Protein AF-A0AAU0PU09-F1 (afdb_monomer)

Mean predicted aligned error: 15.28 Å

Structure (mmCIF, N/CA/C/O backbone):
data_AF-A0AAU0PU09-F1
#
_entry.id   AF-A0AAU0PU09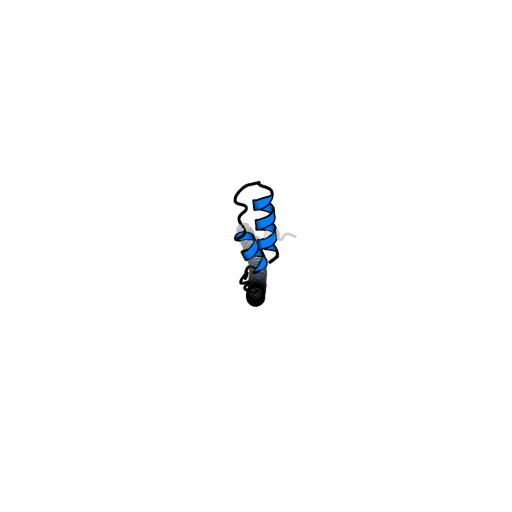-F1
#
loop_
_atom_site.group_PDB
_atom_site.id
_atom_site.type_symbol
_atom_site.label_atom_id
_atom_site.label_alt_id
_atom_site.label_comp_id
_atom_site.label_asym_id
_atom_site.label_entity_id
_atom_site.label_seq_id
_atom_site.pdbx_PDB_ins_code
_atom_site.Cartn_x
_atom_site.Cartn_y
_atom_site.Cartn_z
_atom_site.occupancy
_atom_site.B_iso_or_equiv
_atom_site.auth_seq_id
_atom_site.auth_comp_id
_atom_site.auth_asym_id
_atom_site.auth_atom_id
_atom_site.pdbx_PDB_model_num
ATOM 1 N N . MET A 1 1 ? 48.395 -7.691 -40.818 1.00 45.50 1 MET A N 1
ATOM 2 C CA . MET A 1 1 ? 47.029 -8.160 -41.136 1.00 45.50 1 MET A CA 1
ATOM 3 C C . MET A 1 1 ? 46.372 -7.124 -42.031 1.00 45.50 1 MET A C 1
ATOM 5 O O . MET A 1 1 ? 45.957 -6.083 -41.544 1.00 45.50 1 MET A O 1
ATOM 9 N N . ASP A 1 2 ? 46.322 -7.393 -43.334 1.00 53.97 2 ASP A N 1
ATOM 10 C CA . ASP A 1 2 ? 45.774 -6.508 -44.378 1.00 53.97 2 ASP A CA 1
ATOM 11 C C . ASP A 1 2 ? 44.240 -6.638 -44.518 1.00 53.97 2 ASP A C 1
ATOM 13 O O . ASP A 1 2 ? 43.684 -6.573 -45.609 1.00 53.97 2 ASP A O 1
ATOM 17 N N . PHE A 1 3 ? 43.523 -6.834 -43.407 1.00 58.06 3 PHE A N 1
ATOM 18 C CA . PHE A 1 3 ? 42.070 -7.064 -43.427 1.00 58.06 3 PHE A CA 1
ATOM 19 C C . PHE A 1 3 ? 41.285 -5.812 -43.859 1.00 58.06 3 PHE A C 1
ATOM 21 O O . PHE A 1 3 ? 40.222 -5.909 -44.459 1.00 58.06 3 PHE A O 1
ATOM 28 N N . LEU A 1 4 ? 41.849 -4.624 -43.617 1.00 60.91 4 LEU A N 1
ATOM 29 C CA . LEU A 1 4 ? 41.237 -3.333 -43.946 1.00 60.91 4 LEU A CA 1
ATOM 30 C C . LEU A 1 4 ? 41.338 -2.958 -45.433 1.00 60.91 4 LEU A C 1
ATOM 32 O O . LEU A 1 4 ? 40.610 -2.079 -45.877 1.00 60.91 4 LEU A O 1
ATOM 36 N N . LYS A 1 5 ? 42.204 -3.617 -46.218 1.00 60.94 5 LYS A N 1
ATOM 37 C CA . LYS A 1 5 ? 42.397 -3.294 -47.645 1.00 60.94 5 LYS A CA 1
ATOM 38 C C . LYS A 1 5 ? 41.320 -3.882 -48.567 1.00 60.94 5 LYS A C 1
ATOM 40 O O . LYS A 1 5 ? 41.292 -3.536 -49.742 1.00 60.94 5 LYS A O 1
ATOM 45 N N . PHE A 1 6 ? 40.450 -4.755 -48.053 1.00 61.41 6 PHE A N 1
ATOM 46 C CA . PHE A 1 6 ? 39.433 -5.465 -48.841 1.00 61.41 6 PHE A CA 1
ATOM 47 C C . PHE A 1 6 ? 38.018 -4.883 -48.742 1.00 61.41 6 PHE A C 1
ATOM 49 O O . PHE A 1 6 ? 37.146 -5.296 -49.503 1.00 61.41 6 PHE A O 1
ATOM 56 N N . PHE A 1 7 ? 37.765 -3.935 -47.837 1.00 67.38 7 PHE A N 1
ATOM 57 C CA . PHE A 1 7 ? 36.419 -3.406 -47.626 1.00 67.38 7 PHE A CA 1
ATOM 58 C C . PHE A 1 7 ? 36.235 -2.050 -48.306 1.00 67.38 7 PHE A C 1
ATOM 60 O O . PHE A 1 7 ? 36.926 -1.085 -47.987 1.00 67.38 7 PHE A O 1
ATOM 67 N N . ASP A 1 8 ? 35.263 -1.973 -49.220 1.00 82.94 8 ASP A N 1
ATOM 68 C CA . ASP A 1 8 ? 34.761 -0.702 -49.750 1.00 82.94 8 ASP A CA 1
ATOM 69 C C . ASP A 1 8 ? 34.268 0.174 -48.583 1.00 82.94 8 ASP A C 1
ATOM 71 O O . ASP A 1 8 ? 33.579 -0.310 -47.678 1.00 82.94 8 ASP A O 1
ATOM 75 N N . LEU A 1 9 ? 34.591 1.470 -48.620 1.00 83.88 9 LEU A N 1
ATOM 76 C CA . LEU A 1 9 ? 34.169 2.479 -47.647 1.00 83.88 9 LEU A CA 1
ATOM 77 C C . LEU A 1 9 ? 32.661 2.403 -47.369 1.00 83.88 9 LEU A C 1
ATOM 79 O O . LEU A 1 9 ? 32.238 2.526 -46.221 1.00 83.88 9 LEU A O 1
ATOM 83 N N . LYS A 1 10 ? 31.848 2.134 -48.401 1.00 85.31 10 LYS A N 1
ATOM 84 C CA . LYS A 1 10 ? 30.393 1.962 -48.259 1.00 85.31 10 LYS A CA 1
ATOM 85 C C . LYS A 1 10 ? 30.019 0.768 -47.382 1.00 85.31 10 LYS A C 1
ATOM 87 O O . LYS A 1 10 ? 29.096 0.868 -46.579 1.00 85.31 10 LYS A O 1
ATOM 92 N N . THR A 1 11 ? 30.751 -0.339 -47.505 1.00 87.44 11 THR A N 1
ATOM 93 C CA . THR A 1 11 ? 30.530 -1.552 -46.704 1.00 87.44 11 THR A CA 1
ATOM 94 C C . THR A 1 11 ? 30.875 -1.294 -45.241 1.00 87.44 11 THR A C 1
ATOM 96 O O . THR A 1 11 ? 30.099 -1.648 -44.357 1.00 87.44 11 THR A O 1
ATOM 99 N N . VAL A 1 12 ? 31.991 -0.606 -44.979 1.00 88.62 12 VAL A N 1
ATOM 100 C CA . VAL A 1 12 ? 32.384 -0.215 -43.614 1.00 88.62 12 VAL A CA 1
ATOM 101 C C . VAL A 1 12 ? 31.333 0.703 -42.985 1.00 88.62 12 VAL A C 1
ATOM 103 O O . VAL A 1 12 ? 30.924 0.483 -41.846 1.00 88.62 12 VAL A O 1
ATOM 106 N N . LEU A 1 13 ? 30.846 1.695 -43.737 1.00 89.31 13 LEU A N 1
ATOM 107 C CA . LEU A 1 13 ? 29.841 2.641 -43.253 1.00 89.31 13 LEU A CA 1
ATOM 108 C C . LEU A 1 13 ? 28.505 1.948 -42.941 1.00 89.31 13 LEU A C 1
ATOM 110 O O . LEU A 1 13 ? 27.882 2.240 -41.924 1.00 89.31 13 LEU A O 1
ATOM 114 N N . PHE A 1 14 ? 28.095 0.991 -43.777 1.00 91.75 14 PHE A N 1
ATOM 115 C CA . PHE A 1 14 ? 26.877 0.209 -43.569 1.00 91.75 14 PHE A CA 1
ATOM 116 C C . PHE A 1 14 ? 26.959 -0.677 -42.318 1.00 91.75 14 PHE A C 1
ATOM 118 O O . PHE A 1 14 ? 26.022 -0.705 -41.519 1.00 91.75 14 PHE A O 1
ATOM 125 N N . VAL A 1 15 ? 28.098 -1.344 -42.098 1.00 92.69 15 VAL A N 1
ATOM 126 C CA . VAL A 1 15 ? 28.332 -2.154 -40.890 1.00 92.69 15 VAL A CA 1
ATOM 127 C C . VAL A 1 15 ? 28.307 -1.286 -39.631 1.00 92.69 15 VAL A C 1
ATOM 129 O O . VAL A 1 15 ? 27.677 -1.668 -38.646 1.00 92.69 15 VAL A O 1
ATOM 132 N N . LEU A 1 16 ? 28.924 -0.100 -39.665 1.00 92.75 16 LEU A N 1
ATOM 133 C CA . LEU A 1 16 ? 28.877 0.846 -38.545 1.00 92.75 16 LEU A CA 1
ATOM 134 C C . LEU A 1 16 ? 27.449 1.305 -38.236 1.00 92.75 16 LEU A C 1
ATOM 136 O O . LEU A 1 16 ? 27.085 1.428 -37.068 1.00 92.75 16 LEU A O 1
ATOM 140 N N . LEU A 1 17 ? 26.630 1.520 -39.265 1.00 94.50 17 LEU A N 1
ATOM 141 C CA . LEU A 1 17 ? 25.247 1.962 -39.103 1.00 94.50 17 LEU A CA 1
ATOM 142 C C . LEU A 1 17 ? 24.374 0.861 -38.480 1.00 94.50 17 LEU A C 1
ATOM 144 O O . LEU A 1 17 ? 23.614 1.136 -37.553 1.00 94.50 17 LEU A O 1
ATOM 148 N N . ILE A 1 18 ? 24.548 -0.397 -38.902 1.00 95.38 18 ILE A N 1
ATOM 149 C CA . ILE A 1 18 ? 23.895 -1.555 -38.267 1.00 95.38 18 ILE A CA 1
ATOM 150 C C . ILE A 1 18 ? 24.351 -1.709 -36.814 1.00 95.38 18 ILE A C 1
ATOM 152 O O . ILE A 1 18 ? 23.517 -1.904 -35.930 1.00 95.38 18 ILE A O 1
ATOM 156 N N . ALA A 1 19 ? 25.655 -1.590 -36.551 1.00 94.94 19 ALA A N 1
ATOM 157 C CA . ALA A 1 19 ? 26.189 -1.680 -35.197 1.00 94.94 19 ALA A CA 1
ATOM 158 C C . ALA A 1 19 ? 25.589 -0.592 -34.290 1.00 94.94 19 ALA A C 1
ATOM 160 O O . ALA A 1 19 ? 25.104 -0.904 -33.202 1.00 94.94 19 ALA A O 1
ATOM 161 N N . ALA A 1 20 ? 25.520 0.657 -34.761 1.00 95.31 20 ALA A N 1
ATOM 162 C CA . ALA A 1 20 ? 24.903 1.757 -34.023 1.00 95.31 20 ALA A CA 1
ATOM 163 C C . ALA A 1 20 ? 23.414 1.503 -33.735 1.00 95.31 20 ALA A C 1
ATOM 165 O O . ALA A 1 20 ? 22.979 1.653 -32.593 1.00 95.31 20 ALA A O 1
ATOM 166 N N . LEU A 1 21 ? 22.642 1.054 -34.732 1.00 95.25 21 LEU A N 1
ATOM 167 C CA . LEU A 1 21 ? 21.227 0.715 -34.547 1.00 95.25 21 LEU A CA 1
ATOM 168 C C . LEU A 1 21 ? 21.044 -0.422 -33.538 1.00 95.25 21 LEU A C 1
ATOM 170 O O . LEU A 1 21 ? 20.203 -0.318 -32.648 1.00 95.25 21 LEU A O 1
ATOM 174 N N . SER A 1 22 ? 21.865 -1.471 -33.625 1.00 93.81 22 SER A N 1
ATOM 175 C CA . SER A 1 22 ? 21.796 -2.605 -32.700 1.00 93.81 22 SER A CA 1
ATOM 176 C C . SER A 1 22 ? 22.088 -2.203 -31.249 1.00 93.81 22 SER A C 1
ATOM 178 O O . SER A 1 22 ? 21.373 -2.635 -30.346 1.00 93.81 22 SER A O 1
ATOM 180 N N . LEU A 1 23 ? 23.065 -1.315 -31.020 1.00 95.06 23 LEU A N 1
ATOM 181 C CA . LEU A 1 23 ? 23.370 -0.773 -29.692 1.00 95.06 23 LEU A CA 1
ATOM 182 C C . LEU A 1 23 ? 22.215 0.066 -29.135 1.00 95.06 23 LEU A C 1
ATOM 184 O O . LEU A 1 23 ? 21.861 -0.086 -27.965 1.00 95.06 23 LEU A O 1
ATOM 188 N N . ILE A 1 24 ? 21.596 0.911 -29.966 1.00 95.06 24 ILE A N 1
ATOM 189 C CA . ILE A 1 24 ? 20.438 1.722 -29.564 1.00 95.06 24 ILE A CA 1
ATOM 190 C C . ILE A 1 24 ? 19.260 0.816 -29.189 1.00 95.06 24 ILE A C 1
ATOM 192 O O . ILE A 1 24 ? 18.685 0.978 -28.112 1.00 95.06 24 ILE A O 1
ATOM 196 N N . SER A 1 25 ? 18.928 -0.167 -30.031 1.00 93.75 25 SER A N 1
ATOM 197 C CA . SER A 1 25 ? 17.838 -1.112 -29.761 1.00 93.75 25 SER A CA 1
ATOM 198 C C . SER A 1 25 ? 18.088 -1.947 -28.504 1.00 93.75 25 SER A C 1
ATOM 200 O O . SER A 1 25 ? 17.162 -2.176 -27.726 1.00 93.75 25 SER A O 1
ATOM 202 N N . PHE A 1 26 ? 19.332 -2.373 -28.268 1.00 93.94 26 PHE A N 1
ATOM 203 C CA . PHE A 1 26 ? 19.699 -3.101 -27.055 1.00 93.94 26 PHE A CA 1
ATOM 204 C C . PHE A 1 26 ? 19.544 -2.233 -25.800 1.00 93.94 26 PHE A C 1
ATOM 206 O O . PHE A 1 26 ? 18.934 -2.671 -24.824 1.00 93.94 26 PHE A O 1
ATOM 213 N N . SER A 1 27 ? 20.029 -0.987 -25.848 1.00 93.00 27 SER A N 1
ATOM 214 C CA . SER A 1 27 ? 19.882 -0.021 -24.754 1.00 93.00 27 SER A CA 1
ATOM 215 C C . SER A 1 27 ? 18.407 0.205 -24.405 1.00 93.00 27 SER A C 1
ATOM 217 O O . SER A 1 27 ? 18.001 -0.007 -23.262 1.00 93.00 27 SER A O 1
ATOM 219 N N . GLN A 1 28 ? 17.572 0.493 -25.408 1.00 94.75 28 GLN A N 1
ATOM 220 C CA . GLN A 1 28 ? 16.128 0.674 -25.220 1.00 94.75 28 GLN A CA 1
ATOM 221 C C . GLN A 1 28 ? 15.453 -0.578 -24.653 1.00 94.75 28 GLN A C 1
ATOM 223 O O . GLN A 1 28 ? 14.629 -0.488 -23.746 1.00 94.75 28 GLN A O 1
ATOM 228 N N . SER A 1 29 ? 15.816 -1.767 -25.146 1.00 94.75 29 SER A N 1
ATOM 229 C CA . SER A 1 29 ? 15.273 -3.020 -24.618 1.00 94.75 29 SER A CA 1
ATOM 230 C C . SER A 1 29 ? 15.638 -3.233 -23.147 1.00 94.75 29 SER A C 1
ATOM 232 O O . SER A 1 29 ? 14.832 -3.793 -22.401 1.00 94.75 29 SER A O 1
ATOM 234 N N . SER A 1 30 ? 16.839 -2.822 -22.732 1.00 93.31 30 SER A N 1
ATOM 235 C CA . SER A 1 30 ? 17.276 -2.926 -21.339 1.00 93.31 30 SER A CA 1
ATOM 236 C C . SER A 1 30 ? 16.495 -1.972 -20.432 1.00 93.31 30 SER A C 1
ATOM 238 O O . SER A 1 30 ? 16.011 -2.389 -19.382 1.00 93.31 30 SER A O 1
ATOM 240 N N . GLU A 1 31 ? 16.267 -0.739 -20.885 1.00 95.62 31 GLU A N 1
ATOM 241 C CA . GLU A 1 31 ? 15.502 0.275 -20.157 1.00 95.62 31 GLU A CA 1
ATOM 242 C C . GLU A 1 31 ? 14.030 -0.130 -20.006 1.00 95.62 31 GLU A C 1
ATOM 244 O O . GLU A 1 31 ? 13.481 -0.090 -18.906 1.00 95.62 31 GLU A O 1
ATOM 249 N N . ILE A 1 32 ? 13.409 -0.632 -21.081 1.00 95.94 32 ILE A N 1
ATOM 250 C CA . ILE A 1 32 ? 12.037 -1.162 -21.052 1.00 95.94 32 ILE A CA 1
ATOM 251 C C . ILE A 1 32 ? 11.911 -2.300 -20.039 1.00 95.94 32 ILE A C 1
ATOM 253 O O . ILE A 1 32 ? 10.909 -2.384 -19.326 1.00 95.94 32 ILE A O 1
ATOM 257 N N . LYS A 1 33 ? 12.909 -3.189 -19.970 1.00 96.25 33 LYS A N 1
ATOM 258 C CA . LYS A 1 33 ? 12.903 -4.294 -19.012 1.00 96.25 33 LYS A CA 1
ATOM 259 C C . LYS A 1 33 ? 12.966 -3.774 -17.576 1.00 96.25 33 LYS A C 1
ATOM 261 O O . LYS A 1 33 ? 12.119 -4.160 -16.776 1.00 96.25 33 LYS A O 1
ATOM 266 N N . THR A 1 34 ? 13.889 -2.862 -17.281 1.00 96.56 34 THR A N 1
ATOM 267 C CA . THR A 1 34 ? 14.012 -2.242 -15.953 1.00 96.56 34 THR A CA 1
ATOM 268 C C . THR A 1 34 ? 12.717 -1.548 -15.538 1.00 96.56 34 THR A C 1
ATOM 270 O O . THR A 1 34 ? 12.185 -1.833 -14.469 1.00 96.56 34 THR A O 1
ATOM 273 N N . LEU A 1 35 ? 12.137 -0.722 -16.415 1.00 97.31 35 LEU A N 1
ATOM 274 C CA . LEU A 1 35 ? 10.870 -0.035 -16.145 1.00 97.31 35 LEU A CA 1
ATOM 275 C C . LEU A 1 35 ? 9.711 -1.013 -15.921 1.00 97.31 35 LEU A C 1
ATOM 277 O O . LEU A 1 35 ? 8.830 -0.769 -15.094 1.00 97.31 35 LEU A O 1
ATOM 281 N N . LYS A 1 36 ? 9.688 -2.137 -16.646 1.00 97.25 36 LYS A N 1
ATOM 282 C CA . LYS A 1 36 ? 8.681 -3.184 -16.452 1.00 97.25 36 LYS A CA 1
ATOM 283 C C . LYS A 1 36 ? 8.827 -3.848 -15.082 1.00 97.25 36 LYS A C 1
ATOM 285 O O . LYS A 1 36 ? 7.816 -4.033 -14.406 1.00 97.25 36 LYS A O 1
ATOM 290 N N . ASP A 1 37 ? 10.050 -4.167 -14.674 1.00 96.94 37 ASP A N 1
ATOM 291 C CA . ASP A 1 37 ? 10.335 -4.798 -13.382 1.00 96.94 37 ASP A CA 1
ATOM 292 C C . ASP A 1 37 ? 10.019 -3.839 -12.215 1.00 96.94 37 ASP A C 1
ATOM 294 O O . ASP A 1 37 ? 9.369 -4.227 -11.238 1.00 96.94 37 ASP A O 1
ATOM 298 N N . GLU A 1 38 ? 10.362 -2.553 -12.347 1.00 97.69 38 GLU A N 1
ATOM 299 C CA . GLU A 1 38 ? 9.989 -1.501 -11.391 1.00 97.69 38 GLU A CA 1
ATOM 300 C C . GLU A 1 38 ? 8.470 -1.320 -11.294 1.00 97.69 38 GLU A C 1
ATOM 302 O O . GLU A 1 38 ? 7.917 -1.209 -10.192 1.00 97.69 38 GLU A O 1
ATOM 307 N N . LYS A 1 39 ? 7.768 -1.341 -12.434 1.00 97.25 39 LYS A N 1
ATOM 308 C CA . LYS A 1 39 ? 6.304 -1.263 -12.475 1.00 97.25 39 LYS A CA 1
ATOM 309 C C . LYS A 1 39 ? 5.662 -2.451 -11.764 1.00 97.25 39 LYS A C 1
ATOM 311 O O . LYS A 1 39 ? 4.730 -2.246 -10.988 1.00 97.25 39 LYS A O 1
ATOM 316 N N . ILE A 1 40 ? 6.141 -3.672 -12.012 1.00 97.75 40 ILE A N 1
ATOM 317 C CA . ILE A 1 40 ? 5.637 -4.884 -11.348 1.00 97.75 40 ILE A CA 1
ATOM 318 C C . ILE A 1 40 ? 5.845 -4.772 -9.837 1.00 97.75 40 ILE A C 1
ATOM 320 O O . ILE A 1 40 ? 4.884 -4.885 -9.081 1.00 97.75 40 ILE A O 1
ATOM 324 N N . THR A 1 41 ? 7.060 -4.429 -9.408 1.00 97.88 41 THR A N 1
ATOM 325 C CA . THR A 1 41 ? 7.394 -4.238 -7.987 1.00 97.88 41 THR A CA 1
ATOM 326 C C . THR A 1 41 ? 6.491 -3.189 -7.328 1.00 97.88 41 THR A C 1
ATOM 328 O O . THR A 1 41 ? 6.039 -3.350 -6.193 1.00 97.88 41 THR A O 1
ATOM 331 N N . THR A 1 42 ? 6.212 -2.093 -8.034 1.00 97.88 42 THR A N 1
ATOM 332 C CA . THR A 1 42 ? 5.340 -1.019 -7.541 1.00 97.88 42 THR A CA 1
ATOM 333 C C . THR A 1 42 ? 3.891 -1.487 -7.413 1.00 97.88 42 THR A C 1
ATOM 335 O O . THR A 1 42 ? 3.248 -1.202 -6.403 1.00 97.88 42 THR A O 1
ATOM 338 N N . LEU A 1 43 ? 3.384 -2.249 -8.387 1.00 97.94 43 LEU A N 1
ATOM 339 C CA . LEU A 1 43 ? 2.041 -2.830 -8.336 1.00 97.94 43 LEU A CA 1
ATOM 340 C C . LEU A 1 43 ? 1.894 -3.835 -7.189 1.00 97.94 43 LEU A C 1
ATOM 342 O O . LEU A 1 43 ? 0.896 -3.799 -6.477 1.00 97.94 43 LEU A O 1
ATOM 346 N N . GLU A 1 44 ? 2.893 -4.685 -6.959 1.00 97.88 44 GLU A N 1
ATOM 347 C CA . GLU A 1 44 ? 2.890 -5.626 -5.834 1.00 97.88 44 GLU A CA 1
ATOM 348 C C . GLU A 1 44 ? 2.839 -4.901 -4.483 1.00 97.88 44 GLU A C 1
ATOM 350 O O . GLU A 1 44 ? 2.050 -5.264 -3.606 1.00 97.88 44 GLU A O 1
ATOM 355 N N . LYS A 1 45 ? 3.631 -3.830 -4.325 1.00 97.88 45 LYS A N 1
ATOM 356 C CA . LYS A 1 45 ? 3.591 -2.979 -3.126 1.00 97.88 45 LYS A CA 1
ATOM 357 C C . LYS A 1 45 ? 2.230 -2.313 -2.944 1.00 97.88 45 LYS A C 1
ATOM 359 O O . LYS A 1 45 ? 1.739 -2.262 -1.818 1.00 97.88 45 LYS A O 1
ATOM 364 N N . LEU A 1 46 ? 1.621 -1.831 -4.028 1.00 97.81 46 LEU A N 1
ATOM 365 C CA . LEU A 1 46 ? 0.298 -1.213 -3.989 1.00 97.81 46 LEU A CA 1
ATOM 366 C C . LEU A 1 46 ? -0.763 -2.216 -3.523 1.00 97.81 46 LEU A C 1
ATOM 368 O O . LEU A 1 46 ? -1.463 -1.946 -2.553 1.00 97.81 46 LEU A O 1
ATOM 372 N N . VAL A 1 47 ? -0.817 -3.401 -4.140 1.00 98.06 47 VAL A N 1
ATOM 373 C CA . VAL A 1 47 ? -1.767 -4.464 -3.767 1.00 98.06 47 VAL A CA 1
ATOM 374 C C . VAL A 1 47 ? -1.590 -4.875 -2.306 1.00 98.06 47 VAL A C 1
ATOM 376 O O . VAL A 1 47 ? -2.573 -5.031 -1.580 1.00 98.06 47 VAL A O 1
ATOM 379 N N . LYS A 1 48 ? -0.344 -5.021 -1.843 1.00 98.00 48 LYS A N 1
ATOM 380 C CA . LYS A 1 48 ? -0.062 -5.334 -0.438 1.00 98.00 48 LYS A CA 1
ATOM 381 C C . LYS A 1 48 ? -0.562 -4.230 0.500 1.00 98.00 48 LYS A C 1
ATOM 383 O O . LYS A 1 48 ? -1.225 -4.536 1.488 1.00 98.00 48 LYS A O 1
ATOM 388 N N . SER A 1 49 ? -0.284 -2.969 0.171 1.00 97.50 49 SER A N 1
ATOM 389 C CA . SER A 1 49 ? -0.731 -1.809 0.951 1.00 97.50 49 SER A CA 1
ATOM 390 C C . SER A 1 49 ? -2.259 -1.734 1.033 1.00 97.50 49 SER A C 1
ATOM 392 O O . SER A 1 49 ? -2.816 -1.568 2.114 1.00 97.50 49 SER A O 1
ATOM 394 N N . GLU A 1 50 ? -2.964 -1.960 -0.079 1.00 98.00 50 GLU A N 1
ATOM 395 C CA . GLU A 1 50 ? -4.431 -2.002 -0.102 1.00 98.00 50 GLU A CA 1
ATOM 396 C C . GLU A 1 50 ? -5.000 -3.120 0.782 1.00 98.00 50 GLU A C 1
ATOM 398 O O . GLU A 1 50 ? -5.998 -2.926 1.480 1.00 98.00 50 GLU A O 1
ATOM 403 N N . GLN A 1 51 ? -4.374 -4.300 0.782 1.00 97.81 51 GLN A N 1
ATOM 404 C CA . GLN A 1 51 ? -4.783 -5.404 1.652 1.00 97.81 51 GLN A CA 1
ATOM 405 C C . GLN A 1 51 ? -4.557 -5.087 3.134 1.00 97.81 51 GLN A C 1
ATOM 407 O O . GLN A 1 51 ? 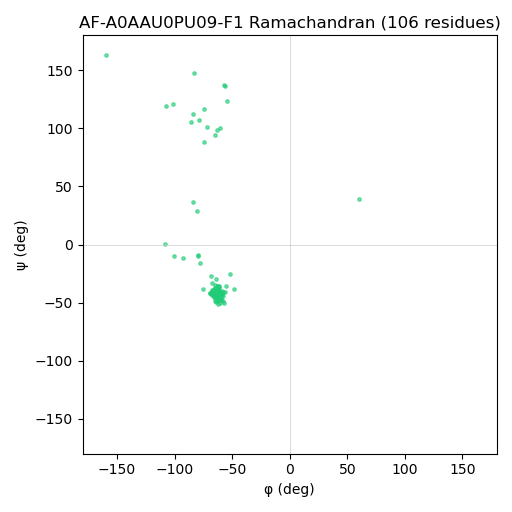-5.401 -5.414 3.971 1.00 97.81 51 GLN A O 1
ATOM 412 N N . GLU A 1 52 ? -3.426 -4.469 3.473 1.00 97.94 52 GLU A N 1
ATOM 413 C CA . GLU A 1 52 ? -3.122 -4.034 4.839 1.00 97.94 52 GLU A CA 1
ATOM 414 C C . GLU A 1 52 ? -4.083 -2.933 5.302 1.00 97.94 52 GLU A C 1
ATOM 416 O O . GLU A 1 52 ? -4.595 -3.009 6.422 1.00 97.94 52 GLU A O 1
ATOM 421 N N . LEU A 1 53 ? -4.417 -1.984 4.423 1.00 98.12 53 LEU A N 1
ATOM 422 C CA . LEU A 1 53 ? -5.392 -0.931 4.695 1.00 98.12 53 LEU A CA 1
ATOM 423 C C . LEU A 1 53 ? -6.780 -1.512 4.985 1.00 98.12 53 LEU A C 1
ATOM 425 O O . LEU A 1 53 ? -7.363 -1.189 6.017 1.00 98.12 53 LEU A O 1
ATOM 429 N N . LYS A 1 54 ? -7.269 -2.441 4.153 1.00 97.81 54 LYS A N 1
ATOM 430 C CA . LYS A 1 54 ? -8.558 -3.120 4.383 1.00 97.81 54 LYS A CA 1
ATOM 431 C C . LYS A 1 54 ? -8.595 -3.868 5.716 1.00 97.81 54 LYS A C 1
ATOM 433 O O . LYS A 1 54 ? -9.604 -3.846 6.416 1.00 97.81 54 LYS A O 1
ATOM 438 N N . LYS A 1 55 ? -7.494 -4.528 6.094 1.00 97.75 55 LYS A N 1
ATOM 439 C CA . LYS A 1 55 ? -7.381 -5.193 7.404 1.00 97.75 55 LYS A CA 1
ATOM 440 C C . LYS A 1 55 ? -7.405 -4.189 8.556 1.00 97.75 55 LYS A C 1
ATOM 442 O O . LYS A 1 55 ? -7.994 -4.482 9.594 1.00 97.75 55 LYS A O 1
ATOM 447 N N . CYS A 1 56 ? -6.752 -3.041 8.392 1.00 97.81 56 CYS A N 1
ATOM 448 C CA . CYS A 1 56 ? -6.758 -1.969 9.382 1.00 97.81 56 CYS A CA 1
ATOM 449 C C . CYS A 1 56 ? -8.170 -1.399 9.562 1.00 97.81 56 CYS A C 1
ATOM 451 O O . CYS A 1 56 ? -8.671 -1.349 10.680 1.00 97.81 56 CYS A O 1
ATOM 453 N N . GLU A 1 57 ? -8.841 -1.072 8.458 1.00 98.12 57 GLU A N 1
ATOM 454 C CA . GLU A 1 57 ? -10.207 -0.549 8.452 1.00 98.12 57 GLU A CA 1
ATOM 455 C C . GLU A 1 57 ? -11.191 -1.514 9.129 1.00 98.12 57 GLU A C 1
ATOM 457 O O . GLU A 1 57 ? -11.969 -1.104 9.988 1.00 98.12 57 GLU A O 1
ATOM 462 N N . ALA A 1 58 ?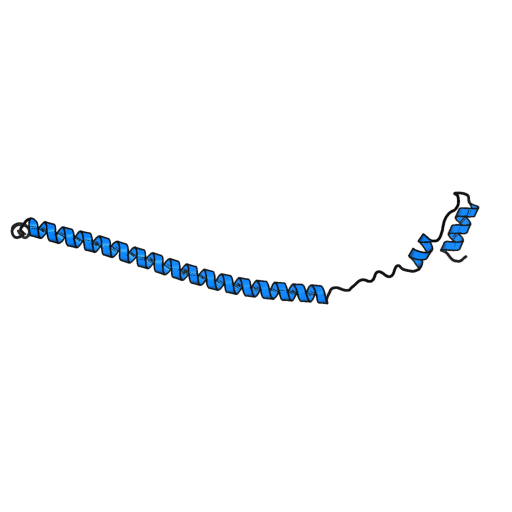 -11.095 -2.815 8.834 1.00 97.69 58 ALA A N 1
ATOM 463 C CA . ALA A 1 58 ? -11.910 -3.832 9.496 1.00 97.69 58 ALA A CA 1
ATOM 464 C C . ALA A 1 58 ? -11.702 -3.852 11.022 1.00 97.69 58 ALA A C 1
ATOM 466 O O . ALA A 1 58 ? -12.674 -3.916 11.773 1.00 97.69 58 ALA A O 1
ATOM 467 N N . LYS A 1 59 ? -10.450 -3.747 11.489 1.00 97.50 59 LYS A N 1
ATOM 468 C CA . LYS A 1 59 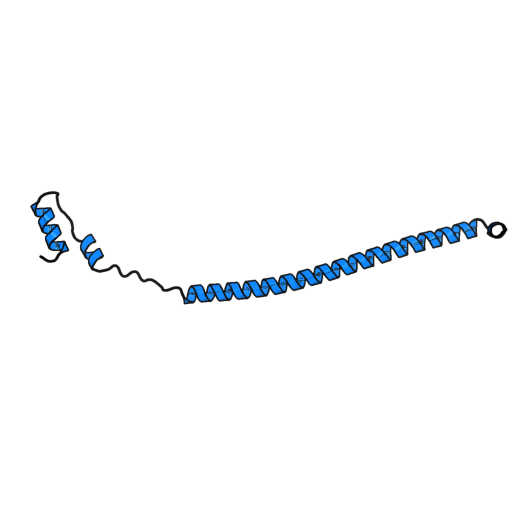? -10.135 -3.698 12.926 1.00 97.50 59 LYS A CA 1
ATOM 469 C C . LYS A 1 59 ? -10.636 -2.422 13.594 1.00 97.50 59 LYS A C 1
ATOM 471 O O . LYS A 1 59 ? -11.129 -2.492 14.715 1.00 97.50 59 LYS A O 1
ATOM 476 N N . VAL A 1 60 ? -10.511 -1.273 12.930 1.00 97.81 60 VAL A N 1
ATOM 477 C CA . VAL A 1 60 ? -11.027 0.005 13.445 1.00 97.81 60 VAL A CA 1
ATOM 478 C C . VAL A 1 60 ? -12.546 -0.061 13.585 1.00 97.81 60 VAL A C 1
ATOM 480 O O . VAL A 1 60 ? -13.079 0.308 14.627 1.00 97.81 60 VAL A O 1
ATOM 483 N N . ASN A 1 61 ? -13.241 -0.606 12.585 1.00 97.50 61 ASN A N 1
ATOM 484 C CA . ASN A 1 61 ? -14.690 -0.788 12.649 1.00 97.50 61 ASN A CA 1
ATOM 485 C C . ASN A 1 61 ? -15.103 -1.735 13.785 1.00 97.50 61 ASN A C 1
ATOM 487 O O . ASN A 1 61 ? -16.021 -1.412 14.534 1.00 97.50 61 ASN A O 1
ATOM 491 N N . GLU A 1 62 ? -14.395 -2.854 13.968 1.00 97.19 62 GLU A N 1
ATOM 492 C CA 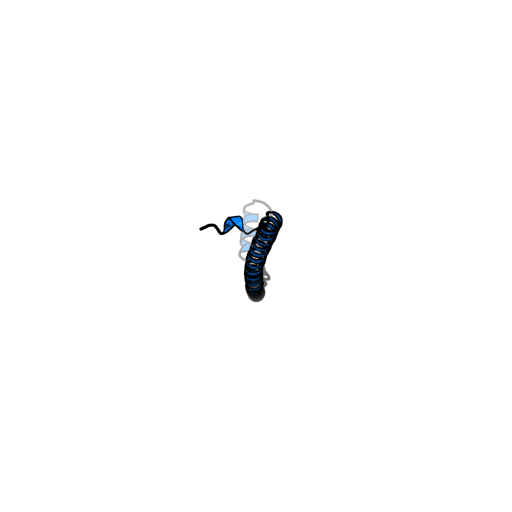. GLU A 1 62 ? -14.625 -3.771 15.094 1.00 97.19 62 GLU A CA 1
ATOM 493 C C . GLU A 1 62 ? -14.421 -3.073 16.451 1.00 97.19 62 GLU A C 1
ATOM 495 O O . GLU A 1 62 ? -15.216 -3.247 17.374 1.00 97.19 62 GLU A O 1
ATOM 500 N N . GLN A 1 63 ? -13.366 -2.264 16.588 1.00 96.69 63 GLN A N 1
ATOM 501 C CA . GLN A 1 63 ? -13.101 -1.504 17.811 1.00 96.69 63 GLN A CA 1
ATOM 502 C C . GLN A 1 63 ? -14.187 -0.463 18.085 1.00 96.69 63 GLN A C 1
ATOM 504 O O . GLN A 1 63 ? -14.648 -0.363 19.219 1.00 96.69 63 GLN A O 1
ATOM 509 N N . ASN A 1 64 ? -14.629 0.268 17.061 1.00 96.19 64 ASN A N 1
ATOM 510 C CA . ASN A 1 64 ? -15.692 1.261 17.193 1.00 96.19 64 ASN A CA 1
ATOM 511 C C . ASN A 1 64 ? -17.015 0.620 17.625 1.00 96.19 64 ASN A C 1
ATOM 513 O O . ASN A 1 64 ? -17.684 1.151 18.506 1.00 96.19 64 ASN A O 1
ATOM 517 N N . GLN A 1 65 ? -17.359 -0.546 17.070 1.00 95.00 65 GLN A N 1
ATOM 518 C CA . GLN A 1 65 ? -18.534 -1.306 17.509 1.00 95.00 65 GLN A CA 1
ATOM 519 C C . GLN A 1 65 ? -18.432 -1.689 18.986 1.00 95.00 65 GLN A C 1
ATOM 521 O O . GLN A 1 65 ? -19.345 -1.406 19.752 1.00 95.00 65 GLN A O 1
ATOM 526 N N . LYS A 1 66 ? -17.286 -2.229 19.420 1.00 93.62 66 LYS A N 1
ATOM 527 C CA . LYS A 1 66 ? -17.072 -2.564 20.837 1.00 93.62 66 LYS A CA 1
ATOM 528 C C . LYS A 1 66 ? -17.152 -1.344 21.754 1.00 93.62 66 LYS A C 1
ATOM 530 O O . LYS A 1 66 ? -17.605 -1.476 22.884 1.00 93.62 66 LYS A O 1
ATOM 535 N N . ILE A 1 67 ? -16.688 -0.176 21.306 1.00 92.75 67 ILE A N 1
ATOM 536 C CA . ILE A 1 67 ? -16.801 1.071 22.076 1.00 92.75 67 ILE A CA 1
ATOM 537 C C . ILE A 1 67 ? -18.270 1.448 22.267 1.00 92.75 67 ILE A C 1
ATOM 539 O O . ILE A 1 67 ? -18.653 1.767 23.389 1.00 92.75 67 ILE A O 1
ATOM 543 N N . GLU A 1 68 ? -19.085 1.383 21.212 1.00 90.94 68 GLU A N 1
ATOM 544 C CA . GLU A 1 68 ? -20.525 1.639 21.327 1.00 90.94 68 GLU A CA 1
ATOM 545 C C . GLU A 1 68 ? -21.227 0.577 22.190 1.00 90.94 68 GLU A C 1
ATOM 547 O O . GLU A 1 68 ? -22.048 0.939 23.024 1.00 90.94 68 GLU A O 1
ATOM 552 N N . ASP A 1 69 ? -20.848 -0.701 22.103 1.00 88.56 69 ASP A N 1
ATOM 553 C CA . ASP A 1 69 ? -21.402 -1.757 22.968 1.00 88.56 69 ASP A CA 1
ATOM 554 C C . ASP A 1 69 ? -21.035 -1.561 24.453 1.00 88.56 69 ASP A C 1
ATOM 556 O O . ASP A 1 69 ? -21.814 -1.880 25.351 1.00 88.56 69 ASP A O 1
ATOM 560 N N . MET A 1 70 ? -19.835 -1.039 24.733 1.00 86.06 70 MET A N 1
ATOM 561 C CA . MET A 1 70 ? -19.379 -0.709 26.091 1.00 86.06 70 MET A CA 1
ATOM 562 C C . MET A 1 70 ? -19.929 0.624 26.602 1.00 86.06 70 MET A C 1
ATOM 564 O O . MET A 1 70 ? -19.750 0.957 27.779 1.00 86.06 70 MET A O 1
ATOM 568 N N . LYS A 1 71 ? -20.563 1.415 25.736 1.00 84.56 71 LYS A N 1
ATOM 569 C CA . LYS A 1 71 ? -21.110 2.713 26.096 1.00 84.56 71 LYS A CA 1
ATOM 570 C C . LYS A 1 71 ? -22.332 2.502 26.975 1.00 84.56 71 LYS A C 1
ATOM 572 O O . LYS A 1 71 ? -23.433 2.217 26.521 1.00 84.56 71 LYS A O 1
ATOM 577 N N . VAL A 1 72 ? -22.129 2.667 28.272 1.00 78.94 72 VAL A N 1
ATOM 578 C CA . VAL A 1 72 ? -23.230 2.730 29.224 1.00 78.94 72 VAL A CA 1
ATOM 579 C C . VAL A 1 72 ? -23.886 4.097 29.065 1.00 78.94 72 VAL A C 1
ATOM 581 O O . VAL A 1 72 ? -23.253 5.124 29.321 1.00 78.94 72 VAL A O 1
ATOM 584 N N . GLU A 1 73 ? -25.151 4.122 28.645 1.00 67.06 73 GLU A N 1
ATOM 585 C CA . GLU A 1 73 ? -25.974 5.323 28.756 1.00 67.06 73 GLU A CA 1
ATOM 586 C C . GLU A 1 73 ? -26.140 5.647 30.239 1.00 67.06 73 GLU A C 1
ATOM 588 O O . GLU A 1 73 ? -26.953 5.061 30.955 1.00 67.06 73 GLU A O 1
ATOM 593 N N . VAL A 1 74 ? -25.325 6.577 30.732 1.00 63.09 74 VAL A N 1
ATOM 594 C CA . VAL A 1 74 ? -25.517 7.132 32.064 1.00 63.09 74 VAL A CA 1
ATOM 595 C C . VAL A 1 74 ? -26.710 8.075 31.972 1.00 63.09 74 VAL A C 1
ATOM 597 O O . VAL A 1 74 ? -26.560 9.274 31.740 1.00 63.09 74 VAL A O 1
ATOM 600 N N . THR A 1 75 ? -27.917 7.545 32.161 1.00 62.41 75 THR A N 1
ATOM 601 C CA . THR A 1 75 ? -29.035 8.379 32.597 1.00 62.41 75 THR A CA 1
ATOM 602 C C . THR A 1 75 ? -28.672 8.871 33.989 1.00 62.41 75 THR A C 1
ATOM 604 O O . THR A 1 75 ? -28.842 8.153 34.976 1.00 62.41 75 THR A O 1
ATOM 607 N N . TYR A 1 76 ? -28.079 10.061 34.069 1.00 64.44 76 TYR A N 1
ATOM 608 C CA . TYR A 1 76 ? -27.837 10.721 35.341 1.00 64.44 76 TYR A CA 1
ATOM 609 C C . TYR A 1 76 ? -29.193 10.957 36.010 1.00 64.44 76 TYR A C 1
ATOM 611 O O . TYR A 1 76 ? -29.933 11.871 35.651 1.00 64.44 76 TYR A O 1
ATOM 619 N N . ILE A 1 77 ? -29.539 10.090 36.958 1.00 65.62 77 ILE A N 1
ATOM 620 C CA . ILE A 1 77 ? -30.630 10.335 37.889 1.00 65.62 77 ILE A CA 1
ATOM 621 C C . ILE A 1 77 ? -30.001 11.137 39.018 1.00 65.62 77 ILE A C 1
ATOM 623 O O . ILE A 1 77 ? -29.220 10.597 39.803 1.00 65.62 77 ILE A O 1
ATOM 627 N N . GLU A 1 78 ? -30.295 12.436 39.057 1.00 65.38 78 GLU A N 1
ATOM 628 C CA . GLU A 1 78 ? -29.827 13.301 40.132 1.00 65.38 78 GLU A CA 1
ATOM 629 C C . GLU A 1 78 ? -30.256 12.696 41.480 1.00 65.38 78 GLU A C 1
ATOM 631 O O . GLU A 1 78 ? -31.444 12.424 41.682 1.00 65.38 78 GLU A O 1
ATOM 636 N N . PRO A 1 79 ? -29.318 12.422 42.404 1.00 72.19 79 PRO A N 1
ATOM 637 C CA . PRO A 1 79 ? -29.668 11.903 43.714 1.00 72.19 79 PRO A CA 1
ATOM 638 C C . PRO A 1 79 ? -30.660 12.846 44.398 1.00 72.19 79 PRO A C 1
ATOM 640 O O . PRO A 1 79 ? -30.444 14.058 44.426 1.00 72.19 79 PRO A O 1
ATOM 643 N N . LYS A 1 80 ? -31.709 12.296 45.025 1.00 67.94 80 LYS A N 1
ATOM 644 C CA . LYS A 1 80 ? -32.714 13.082 45.773 1.00 67.94 80 LYS A CA 1
ATOM 645 C C . LYS A 1 80 ? -32.094 14.028 46.812 1.00 67.94 80 LYS A C 1
ATOM 647 O O . LYS A 1 80 ? -32.691 15.041 47.157 1.00 67.94 80 LYS A O 1
ATOM 652 N N . SER A 1 81 ? -30.896 13.714 47.311 1.00 67.81 81 SER A N 1
ATOM 653 C CA . SER A 1 81 ? -30.128 14.587 48.204 1.00 67.81 81 SER A CA 1
ATOM 654 C C . SER A 1 81 ? -29.692 15.894 47.536 1.00 67.81 81 SER A C 1
ATOM 656 O O . SER A 1 81 ? -29.740 16.935 48.180 1.00 67.81 81 SER A O 1
ATOM 658 N N . ILE A 1 82 ? -29.315 15.869 46.254 1.00 69.06 82 ILE A N 1
ATOM 659 C CA . ILE A 1 82 ? -28.921 17.062 45.492 1.00 69.06 82 ILE A CA 1
ATOM 660 C C . ILE A 1 82 ? -30.156 17.889 45.113 1.00 69.06 82 ILE A C 1
ATOM 662 O O . ILE A 1 82 ? -30.134 19.112 45.227 1.00 69.06 82 ILE A O 1
ATOM 666 N N . GLU A 1 83 ? -31.265 17.236 44.754 1.00 68.12 83 GLU A N 1
ATOM 667 C CA . GLU A 1 83 ? -32.555 17.907 44.532 1.00 68.12 83 GLU A CA 1
ATOM 668 C C . GLU A 1 83 ? -33.041 18.638 45.797 1.00 68.12 83 GLU A C 1
ATOM 670 O O . GLU A 1 83 ? -33.470 19.790 45.736 1.00 68.12 83 GLU A O 1
ATOM 675 N N . LYS A 1 84 ? -32.8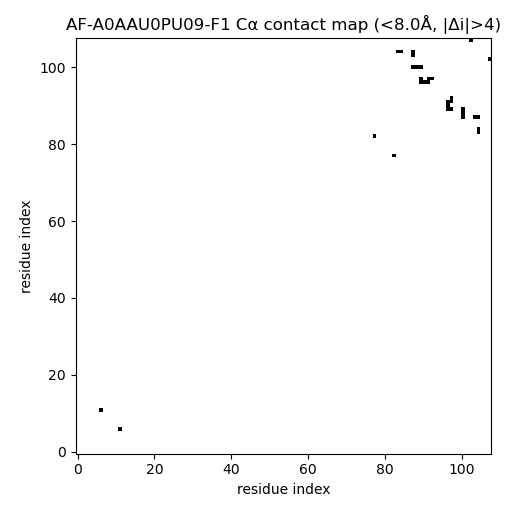96 18.007 46.971 1.00 68.56 84 LYS A N 1
ATOM 676 C CA . LYS A 1 84 ? -33.241 18.618 48.260 1.00 68.56 84 LYS A CA 1
ATOM 677 C C . LYS A 1 84 ? -32.425 19.883 48.535 1.00 68.56 84 LYS A C 1
ATOM 679 O O . LYS A 1 84 ? -32.990 20.883 48.959 1.00 68.56 84 LYS A O 1
ATOM 684 N N . VAL A 1 85 ? -31.124 19.863 48.239 1.00 70.56 85 VAL A N 1
ATOM 685 C CA . VAL A 1 85 ? -30.240 21.031 48.403 1.00 70.56 85 VAL A CA 1
ATOM 686 C C . VAL A 1 85 ? -30.640 22.183 47.477 1.00 70.56 85 VAL A C 1
ATOM 688 O O . VAL A 1 85 ? -30.609 23.331 47.906 1.00 70.56 85 VAL A O 1
ATOM 691 N N . LYS A 1 86 ? -31.073 21.904 46.239 1.00 67.81 86 LYS A N 1
ATOM 692 C CA . LYS A 1 86 ? -31.550 22.946 45.307 1.00 67.81 86 LYS A CA 1
ATOM 693 C C . LYS A 1 86 ? -32.815 23.659 45.792 1.00 67.81 86 LYS A C 1
ATOM 695 O O . LYS A 1 86 ? -33.019 24.820 45.453 1.00 67.81 86 LYS A O 1
ATOM 700 N N . ASN A 1 87 ? -33.653 22.965 46.559 1.00 69.19 87 ASN A N 1
ATOM 701 C CA . ASN A 1 87 ? -34.958 23.465 46.986 1.00 69.19 87 ASN A CA 1
ATOM 702 C C . ASN A 1 87 ? -34.935 24.182 48.345 1.00 69.19 87 ASN A C 1
ATOM 704 O O . ASN A 1 87 ? -35.922 24.832 48.690 1.00 69.19 87 ASN A O 1
ATOM 708 N N . VAL A 1 88 ? -33.842 24.097 49.113 1.00 72.25 88 VAL A N 1
ATOM 709 C CA . VAL A 1 88 ? -33.712 24.846 50.370 1.00 72.25 88 VAL A CA 1
ATOM 710 C C . VAL A 1 88 ? -33.218 26.260 50.072 1.00 72.25 88 VAL A C 1
ATOM 712 O O . VAL A 1 88 ? -32.085 26.469 49.645 1.00 72.25 88 VAL A O 1
ATOM 715 N N . PHE A 1 89 ? -34.086 27.243 50.307 1.00 65.69 89 PHE A N 1
ATOM 716 C CA . PHE A 1 89 ? -33.817 28.654 50.043 1.00 65.69 89 PHE A CA 1
ATOM 717 C C . PHE A 1 89 ? -33.607 29.422 51.353 1.00 65.69 89 PHE A C 1
ATOM 719 O O . PHE A 1 89 ? -34.521 29.527 52.172 1.00 65.69 89 PHE A O 1
ATOM 726 N N . ILE A 1 90 ? -32.422 30.010 51.539 1.00 71.06 90 ILE A N 1
ATOM 727 C CA . ILE A 1 90 ? -32.173 30.947 52.642 1.00 71.06 90 ILE A CA 1
ATOM 728 C C . ILE A 1 90 ? -32.763 32.299 52.239 1.00 71.06 90 ILE A C 1
ATOM 730 O O . ILE A 1 90 ? -32.246 32.982 51.357 1.00 71.06 90 ILE A O 1
ATOM 734 N N . LYS A 1 91 ? -33.885 32.661 52.865 1.00 67.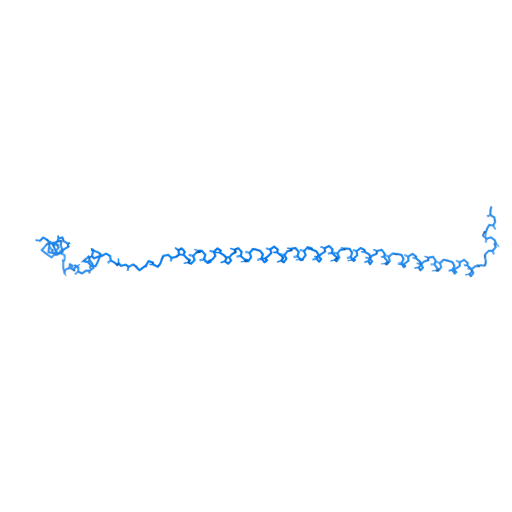56 91 LYS A N 1
ATOM 735 C CA . LYS A 1 91 ? -34.656 33.863 52.520 1.00 67.56 91 LYS A CA 1
ATOM 736 C C . LYS A 1 91 ? -33.919 35.171 52.844 1.00 67.56 91 LYS A C 1
ATOM 738 O O . LYS A 1 91 ? -34.086 36.147 52.119 1.00 67.56 91 LYS A O 1
ATOM 743 N N . ASP A 1 92 ? -33.122 35.181 53.911 1.00 70.56 92 ASP A N 1
ATOM 744 C CA . ASP A 1 92 ? -32.284 36.294 54.371 1.00 70.56 92 ASP A CA 1
ATOM 745 C C . ASP A 1 92 ? -31.168 35.771 55.305 1.00 70.56 92 ASP A C 1
ATOM 747 O O . ASP A 1 92 ? -31.250 34.651 55.802 1.00 70.56 92 ASP A O 1
ATOM 751 N N . SER A 1 93 ? -30.110 36.558 55.543 1.00 77.50 93 SER A N 1
ATOM 752 C CA . SER A 1 93 ? -28.943 36.166 56.364 1.00 77.50 93 SER A CA 1
ATOM 753 C C . SER A 1 93 ? -29.181 36.304 57.875 1.00 77.50 93 SER A C 1
ATOM 755 O O . SER A 1 93 ? -28.274 36.655 58.633 1.00 77.50 93 SER A O 1
ATOM 757 N N . THR A 1 94 ? -30.429 36.162 58.320 1.00 84.88 94 THR A N 1
ATOM 758 C CA . THR A 1 94 ? -30.739 36.164 59.749 1.00 84.88 94 THR A CA 1
ATOM 759 C C . THR A 1 94 ? -30.501 34.771 60.324 1.00 84.88 94 THR A C 1
ATOM 761 O O . THR A 1 94 ? -30.725 33.760 59.660 1.00 84.88 94 THR A O 1
ATOM 764 N N . CYS A 1 95 ? -30.081 34.709 61.589 1.00 81.69 95 CYS A N 1
ATOM 765 C CA . CYS A 1 95 ? -29.805 33.446 62.283 1.00 81.69 95 CYS A CA 1
ATOM 766 C C . CYS A 1 95 ? -31.013 32.485 62.262 1.00 81.69 95 CYS A C 1
ATOM 768 O O . CYS A 1 95 ? -30.856 31.275 62.121 1.00 81.69 95 CYS A O 1
ATOM 770 N N . GLU A 1 96 ? -32.235 33.019 62.339 1.00 83.88 96 GLU A N 1
ATOM 771 C CA . GLU A 1 96 ? -33.466 32.223 62.297 1.00 83.88 96 GLU A CA 1
ATOM 772 C C . GLU A 1 96 ? -33.720 31.604 60.916 1.00 83.88 96 GLU A C 1
ATOM 774 O O . GLU A 1 96 ? -34.087 30.429 60.824 1.00 83.88 96 GLU A O 1
ATOM 779 N N . SER A 1 97 ? -33.483 32.360 59.841 1.00 81.69 97 SER A N 1
AT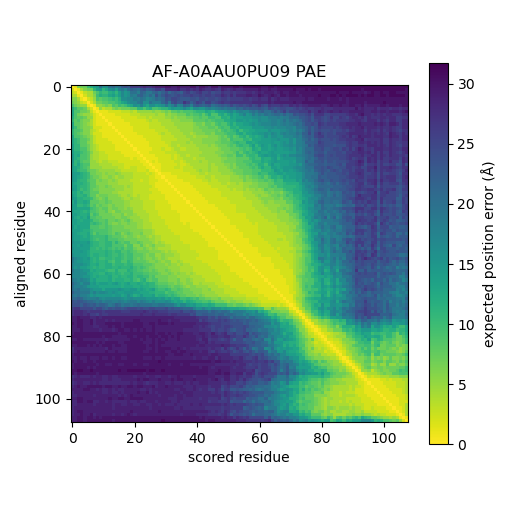OM 780 C CA . SER A 1 97 ? -33.607 31.865 58.466 1.00 81.69 97 SER A CA 1
ATOM 781 C C . SER A 1 97 ? -32.543 30.824 58.125 1.00 81.69 97 SER A C 1
ATOM 783 O O . SER A 1 97 ? -32.859 29.815 57.491 1.00 81.69 97 SER A O 1
ATOM 785 N N . GLU A 1 98 ? -31.306 31.017 58.588 1.00 81.31 98 GLU A N 1
ATOM 786 C CA . GLU A 1 98 ? -30.224 30.040 58.421 1.00 81.31 98 GLU A CA 1
ATOM 787 C C . GLU A 1 98 ? -30.509 28.742 59.189 1.00 81.31 98 GLU A C 1
ATOM 789 O O . GLU A 1 98 ? -30.387 27.648 58.630 1.00 81.31 98 GLU A O 1
ATOM 794 N N . LEU A 1 99 ? -30.971 28.843 60.442 1.00 82.62 99 LEU A N 1
ATOM 795 C CA . LEU A 1 99 ? -31.323 27.678 61.255 1.00 82.62 99 LEU A CA 1
ATOM 796 C C . LEU A 1 99 ? -32.492 26.891 60.649 1.00 82.62 99 LEU A C 1
ATOM 798 O O . LEU A 1 99 ? -32.498 25.659 60.681 1.00 82.62 99 LEU A O 1
ATOM 802 N N . LYS A 1 100 ? -33.483 27.588 60.085 1.00 83.12 100 LYS A N 1
ATOM 803 C CA . LYS A 1 100 ? -34.623 26.955 59.417 1.00 83.12 100 LYS A CA 1
ATOM 804 C C . LYS A 1 100 ? -34.196 26.206 58.154 1.00 83.12 100 LYS A C 1
ATOM 806 O O . LYS A 1 100 ? -34.585 25.055 57.979 1.00 83.12 100 LYS A O 1
ATOM 811 N N . ALA A 1 101 ? -33.358 26.819 57.320 1.00 80.69 101 ALA A N 1
ATOM 812 C CA . ALA A 1 101 ? -32.801 26.166 56.139 1.00 80.69 101 ALA A CA 1
ATOM 813 C C . ALA A 1 101 ? -31.964 24.929 56.511 1.00 80.69 101 ALA A C 1
ATOM 815 O O . ALA A 1 101 ? -32.085 23.881 55.879 1.00 80.69 101 ALA A O 1
ATOM 816 N N . TYR A 1 102 ? -31.166 25.014 57.581 1.00 80.50 102 TYR A N 1
ATOM 817 C CA . TYR A 1 102 ? -30.404 23.875 58.094 1.00 80.50 102 TYR A CA 1
ATOM 818 C C . TYR A 1 102 ? -31.322 22.712 58.503 1.00 80.50 102 TYR A C 1
ATOM 820 O O . TYR A 1 102 ? -31.132 21.577 58.071 1.00 80.50 102 TYR A O 1
ATOM 828 N N . LYS A 1 103 ? -32.376 22.997 59.267 1.00 82.12 103 LYS A N 1
ATOM 829 C CA . LYS A 1 103 ? -33.374 21.999 59.674 1.00 82.12 103 LYS A CA 1
ATOM 830 C C . LYS A 1 103 ? -34.083 21.340 58.491 1.00 82.12 103 LYS A C 1
ATOM 832 O O . LYS A 1 103 ? -34.194 20.115 58.431 1.00 82.12 103 LYS A O 1
ATOM 837 N N . GLU A 1 104 ? -34.473 22.131 57.492 1.00 81.50 104 GLU A N 1
ATOM 838 C CA . GLU A 1 104 ? -35.084 21.630 56.256 1.00 81.50 104 GLU A CA 1
ATOM 839 C C . GLU A 1 104 ? -34.126 20.721 55.464 1.00 81.50 104 GLU A C 1
ATOM 841 O O . GLU A 1 104 ? -34.552 19.684 54.948 1.00 81.50 104 GLU A O 1
ATOM 846 N N . LEU A 1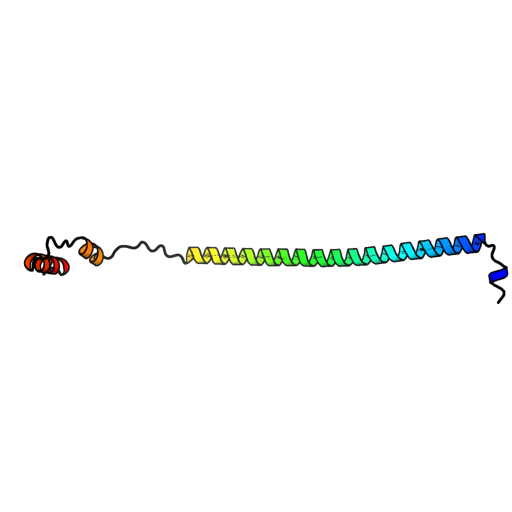 105 ? -32.821 21.029 55.432 1.00 79.19 105 LEU A N 1
ATOM 847 C CA . LEU A 1 105 ? -31.802 20.174 54.806 1.00 79.19 105 LEU A CA 1
ATOM 848 C C . LEU A 1 105 ? -31.672 18.809 55.491 1.00 79.19 105 LEU A C 1
ATOM 850 O O . LEU A 1 105 ? -31.511 17.802 54.794 1.00 79.19 105 LEU A O 1
ATOM 854 N N . PHE A 1 106 ? -31.825 18.737 56.815 1.00 80.75 106 PHE A N 1
ATOM 855 C CA . PHE A 1 106 ? -31.567 17.518 57.595 1.00 80.75 106 PHE A CA 1
ATOM 856 C C . PHE A 1 106 ? -32.817 16.805 58.152 1.00 80.75 106 PHE A C 1
ATOM 858 O O . PHE A 1 106 ? -32.676 15.712 58.689 1.00 80.75 106 PHE A O 1
ATOM 865 N N . ASN A 1 107 ? -34.032 17.314 57.892 1.00 69.12 107 ASN A N 1
ATOM 866 C CA . ASN A 1 107 ? -35.310 16.779 58.409 1.00 69.12 107 ASN A CA 1
ATOM 867 C C . ASN A 1 107 ? -35.400 16.773 59.952 1.00 69.12 107 ASN A C 1
ATOM 869 O O . ASN A 1 107 ? -35.932 15.823 60.530 1.00 69.12 107 ASN A O 1
ATOM 873 N N . GLU A 1 108 ? -34.888 17.820 60.600 1.00 58.31 108 GLU A N 1
ATOM 874 C CA . GLU A 1 108 ? -34.975 18.052 62.056 1.00 58.31 108 GLU A CA 1
ATOM 875 C C . GLU A 1 108 ? -36.004 19.136 62.401 1.00 58.31 108 GLU A C 1
ATOM 877 O O . GLU A 1 108 ? -36.684 19.009 63.444 1.00 58.31 108 GLU A O 1
#

pLDDT: mean 84.95, std 13.47, range [45.5, 98.12]

Sequence (108 aa):
MDFLKFFDLKTVLFVLLIAALSLISFSQSSEIKTLKDEKITTLEKLVKSEQELKKCEAKVNEQNQKIEDMKVEVTYIEPKSIEKVKNVFIKDSTCESELKAYKELFNE

Radius of gyration: 46.02 Å; Cα contacts (8 Å, |Δi|>4): 16; chains: 1; bounding box: 82×44×112 Å

Organism: NCBI:txid3055814

Secondary structure (DSSP, 8-state):
--GGGGS-HHHHHHHHHHHHHHHHHHHHHHHHHHHHHHHHHHHHHHHHHHHHHHHHHHHHHHHHHHHHHH---------HHHHHHHH----SSSHHHHHHHHHHHHT-

Solvent-accessible surface area (backbone atoms only — not comparable to full-atom values): 6378 Å² total; per-residue (Å²): 133,76,71,75,80,75,60,56,70,68,57,54,52,51,52,51,51,51,51,52,52,52,52,52,52,49,52,51,53,52,52,53,48,52,54,49,53,53,50,50,55,50,50,54,52,48,56,51,49,53,54,52,48,53,54,48,51,52,51,51,52,53,50,52,52,52,51,58,73,67,54,73,83,78,76,80,72,79,53,68,69,58,58,50,58,74,68,56,69,66,87,49,98,44,73,67,39,48,52,51,35,52,31,67,75,70,78,108

Foldseek 3Di:
DCPVVPDDPVRVVVVVVVVVVVVVVVVVVVVVVVVVVVVVVVVVVVVVVVVVVVVVVVVVVVVVVVVVVPDDPPPPPPPVLVVQVVPQDQPDPDPVSVVVSVCSSVVD